Protein AF-A0A3R8AGG9-F1 (afdb_monomer)

Sequence (147 aa):
MILRIAEPSHGWDSLLTQLGHDLRSSITRSHRSLALQRDTRSMDGLLRHVTRALIGIARTAYLAKFYPSLKVHPIVLELRVSILTVWTSLQIWSSAGERLEVLLLRHGLTATAPWRQQAANESEGEVQSWDRLQLVEKGEHVATRPS

pLDDT: mean 73.3, std 19.25, range [30.09, 93.62]

Foldseek 3Di:
DDPPPPPPPVLVLVVLVVQLVVLLVQLVVLLVVCVVPVDPVSVVSNLVSLLSLLLSLVLLCVVCVVVVVSVPNPSNVSSVVSLVVSCVVVVHDPVRSVVSSVVSPVVSCVVCVVVLVVLVPDDPPDDDPVSVSSVVVVVPDPPDDDD

Solvent-accessible surface area (backbone atoms only — not comparable to full-atom values): 8456 Å² total; per-residue (Å²): 135,83,81,80,71,76,77,62,54,72,62,51,53,52,51,49,44,53,51,35,51,55,39,44,53,46,32,55,50,28,49,52,48,23,74,73,67,71,42,70,68,34,47,54,51,26,52,50,38,48,25,53,44,51,48,51,46,53,50,44,58,55,49,22,77,81,41,65,80,49,70,74,43,66,46,55,57,53,45,52,54,54,51,49,52,50,35,57,75,70,68,46,53,68,75,57,41,55,52,47,51,54,50,36,40,52,49,46,55,60,73,42,41,66,61,52,54,50,58,72,68,52,66,91,88,76,61,55,81,75,52,54,61,54,57,59,74,50,62,83,70,77,69,78,78,80,128

Organism: NCBI:txid943122

Structure (mmCIF, N/CA/C/O backbone):
data_AF-A0A3R8AGG9-F1
#
_entry.id   AF-A0A3R8AGG9-F1
#
loop_
_atom_site.group_PDB
_atom_site.id
_atom_site.type_symbol
_atom_site.label_atom_id
_atom_site.label_alt_id
_atom_site.label_comp_id
_atom_site.label_asym_id
_atom_site.label_entity_id
_atom_site.label_seq_id
_atom_site.pdbx_PDB_ins_code
_atom_site.Cartn_x
_atom_site.Cartn_y
_atom_site.Cartn_z
_atom_site.occupancy
_atom_site.B_iso_or_equiv
_atom_site.auth_seq_id
_atom_site.auth_comp_id
_atom_site.auth_asym_id
_atom_site.auth_atom_id
_atom_site.pdbx_PDB_model_num
ATOM 1 N N . MET A 1 1 ? -19.034 1.956 33.075 1.00 30.09 1 MET A N 1
ATOM 2 C CA . MET A 1 1 ? -19.995 1.393 32.104 1.00 30.09 1 MET A CA 1
ATOM 3 C C . MET A 1 1 ? -19.360 1.509 30.726 1.00 30.09 1 MET A C 1
ATOM 5 O O . MET A 1 1 ? -19.244 2.613 30.218 1.00 30.09 1 MET A O 1
ATOM 9 N N . ILE A 1 2 ? -18.813 0.413 30.192 1.00 32.50 2 ILE A N 1
ATOM 10 C CA . ILE A 1 2 ? -18.174 0.405 28.867 1.00 32.50 2 ILE A CA 1
ATOM 11 C C . ILE A 1 2 ? -19.308 0.393 27.841 1.00 32.50 2 ILE A C 1
ATOM 13 O O . ILE A 1 2 ? -20.043 -0.591 27.755 1.00 32.50 2 ILE A O 1
ATOM 17 N N . LEU A 1 3 ? -19.484 1.495 27.111 1.00 31.64 3 LEU A N 1
ATOM 18 C CA . LEU A 1 3 ? -20.350 1.546 25.936 1.00 31.64 3 LEU A CA 1
ATOM 19 C C . LEU A 1 3 ? -19.827 0.511 24.932 1.00 31.64 3 LEU A C 1
ATOM 21 O O . LEU A 1 3 ? -18.806 0.722 24.283 1.00 31.64 3 LEU A O 1
ATOM 25 N N . ARG A 1 4 ? -20.516 -0.631 24.825 1.00 34.75 4 ARG A N 1
ATOM 26 C CA . ARG A 1 4 ? -20.373 -1.544 23.688 1.00 34.75 4 ARG A CA 1
ATOM 27 C C . ARG A 1 4 ? -20.993 -0.846 22.481 1.00 34.75 4 ARG A C 1
ATOM 29 O O . ARG A 1 4 ? -22.170 -1.034 22.193 1.00 34.75 4 ARG A O 1
ATOM 36 N N . ILE A 1 5 ? -20.218 0.021 21.834 1.00 43.69 5 ILE A N 1
ATOM 37 C CA . ILE A 1 5 ? -20.551 0.539 20.508 1.00 43.69 5 ILE A CA 1
ATOM 38 C C . ILE A 1 5 ? -20.646 -0.696 19.607 1.00 43.69 5 ILE A C 1
ATOM 40 O O . ILE A 1 5 ? -19.685 -1.459 19.517 1.00 43.69 5 ILE A O 1
ATOM 44 N N . ALA A 1 6 ? -21.825 -0.946 19.035 1.00 42.47 6 ALA A N 1
ATOM 45 C CA . ALA A 1 6 ? -22.045 -2.059 18.120 1.00 42.47 6 ALA A CA 1
ATOM 46 C C . ALA A 1 6 ? -20.972 -2.029 17.020 1.00 42.47 6 ALA A C 1
ATOM 48 O O . ALA A 1 6 ? -20.723 -0.970 16.440 1.00 42.47 6 ALA A O 1
ATOM 49 N N . GLU A 1 7 ? -20.304 -3.160 16.772 1.00 47.66 7 GLU A N 1
ATOM 50 C CA . GLU A 1 7 ? -19.268 -3.243 15.742 1.00 47.66 7 GLU A CA 1
ATOM 51 C C . GLU A 1 7 ? -19.864 -2.798 14.397 1.00 47.66 7 GLU A C 1
ATOM 53 O O . GLU A 1 7 ? -20.834 -3.407 13.939 1.00 47.66 7 GLU A O 1
ATOM 58 N N . PRO A 1 8 ? -19.290 -1.800 13.701 1.00 52.94 8 PRO A N 1
ATOM 59 C CA . PRO A 1 8 ? -19.668 -1.494 12.326 1.00 52.94 8 PRO A CA 1
ATOM 60 C C . PRO A 1 8 ? -19.087 -2.553 11.367 1.00 52.94 8 PRO A C 1
ATOM 62 O O . PRO A 1 8 ? -18.577 -2.206 10.303 1.00 52.94 8 PRO A O 1
ATOM 65 N N . SER A 1 9 ? -19.083 -3.836 11.753 1.00 54.31 9 SER A N 1
ATOM 66 C CA . SER A 1 9 ? -18.320 -4.909 11.098 1.00 54.31 9 SER A CA 1
ATOM 67 C C . SER A 1 9 ? -18.639 -5.001 9.608 1.00 54.31 9 SER A C 1
ATOM 69 O O . SER A 1 9 ? -17.729 -4.965 8.792 1.00 54.31 9 SER A O 1
ATOM 71 N N . HIS A 1 10 ? -19.918 -4.936 9.223 1.00 56.25 10 HIS A N 1
ATOM 72 C CA . HIS A 1 10 ? -20.323 -4.952 7.811 1.00 56.25 10 HIS A CA 1
ATOM 73 C C . HIS A 1 10 ? -19.839 -3.740 6.994 1.00 56.25 10 HIS A C 1
ATOM 75 O O . HIS A 1 10 ? -19.535 -3.870 5.805 1.00 56.25 10 HIS A O 1
ATOM 81 N N . GLY A 1 11 ? -19.747 -2.558 7.610 1.00 62.97 11 GLY A N 1
ATOM 82 C CA . GLY A 1 11 ? -19.229 -1.359 6.947 1.00 62.97 11 GLY A CA 1
ATOM 83 C C . GLY A 1 11 ? -17.717 -1.438 6.740 1.00 62.97 11 GLY A C 1
ATOM 84 O O . GLY A 1 11 ? -17.219 -1.101 5.671 1.00 62.97 11 GLY A O 1
ATOM 85 N N . TRP A 1 12 ? -16.990 -1.939 7.738 1.00 66.69 12 TRP A N 1
ATOM 86 C CA . TRP A 1 12 ? -15.543 -2.118 7.650 1.00 66.69 12 TRP A CA 1
ATOM 87 C C . TRP A 1 12 ? -15.151 -3.246 6.704 1.00 66.69 12 TRP A C 1
ATOM 89 O O . TRP A 1 12 ? -14.266 -3.043 5.879 1.00 66.69 12 TRP A O 1
ATOM 99 N N . ASP A 1 13 ? -15.834 -4.387 6.759 1.00 67.75 13 ASP A N 1
ATOM 100 C CA . ASP A 1 13 ? -15.551 -5.533 5.894 1.00 67.75 13 ASP A CA 1
ATOM 101 C C . ASP A 1 13 ? -15.748 -5.176 4.418 1.00 67.75 13 ASP A C 1
ATOM 103 O O . ASP A 1 13 ? -14.885 -5.453 3.584 1.00 67.75 13 ASP A O 1
ATOM 107 N N . SER A 1 14 ? -16.847 -4.495 4.076 1.00 69.25 14 SER A N 1
ATOM 108 C CA . SER A 1 14 ? -17.102 -4.055 2.696 1.00 69.25 14 SER A CA 1
ATOM 109 C C . SER A 1 14 ? -16.084 -3.017 2.218 1.00 69.25 14 SER A C 1
ATOM 111 O O . SER A 1 14 ? -15.558 -3.144 1.110 1.00 69.25 14 SER A O 1
ATOM 113 N N . LEU A 1 15 ? -15.737 -2.036 3.060 1.00 73.31 15 LEU A N 1
ATOM 114 C CA . LEU A 1 15 ? -14.719 -1.033 2.741 1.00 73.31 15 LEU A CA 1
ATOM 115 C C . LEU A 1 15 ? -13.330 -1.655 2.560 1.00 73.31 15 LEU A C 1
ATOM 117 O O . LEU A 1 15 ? -12.644 -1.332 1.593 1.00 73.31 15 LEU A O 1
ATOM 121 N N . LEU A 1 16 ? -12.914 -2.556 3.453 1.00 76.12 16 LEU A N 1
ATOM 122 C CA . LEU A 1 16 ? -11.621 -3.240 3.378 1.00 76.12 16 LEU A CA 1
ATOM 123 C C . LEU A 1 16 ? -11.548 -4.183 2.178 1.00 76.12 16 LEU A C 1
ATOM 125 O O . LEU A 1 16 ? -10.517 -4.239 1.505 1.00 76.12 16 LEU A O 1
ATOM 129 N N . THR A 1 17 ? -12.639 -4.890 1.884 1.00 80.19 17 THR A N 1
ATOM 130 C CA . THR A 1 17 ? -12.750 -5.759 0.709 1.00 80.19 17 THR A CA 1
ATOM 131 C C . THR A 1 17 ? -12.619 -4.950 -0.578 1.00 80.19 17 THR A C 1
ATOM 133 O O . THR A 1 17 ? -11.762 -5.262 -1.405 1.00 80.19 17 THR A O 1
ATOM 136 N N . GLN A 1 18 ? -13.390 -3.867 -0.722 1.00 81.81 18 GLN A N 1
ATOM 137 C CA . GLN A 1 18 ? -13.318 -2.984 -1.889 1.00 81.81 18 GLN A CA 1
ATOM 138 C C . GLN A 1 18 ? -11.913 -2.390 -2.047 1.00 81.81 18 GLN A C 1
ATOM 140 O O . GLN A 1 18 ? -11.290 -2.514 -3.102 1.00 81.81 18 GLN A O 1
ATOM 145 N N . LEU A 1 19 ? -11.381 -1.821 -0.962 1.00 80.56 19 LEU A N 1
ATOM 146 C CA . LEU A 1 19 ? -10.038 -1.259 -0.900 1.00 80.56 19 LEU A CA 1
ATOM 147 C C . LEU A 1 19 ? -8.986 -2.254 -1.384 1.00 80.56 19 LEU A C 1
ATOM 149 O O . LEU A 1 19 ? -8.130 -1.931 -2.209 1.00 80.56 19 LEU A O 1
ATOM 153 N N . GLY A 1 20 ? -9.005 -3.460 -0.828 1.00 85.38 20 GLY A N 1
ATOM 154 C CA . GLY A 1 20 ? -7.978 -4.428 -1.140 1.00 85.38 20 GLY A CA 1
ATOM 155 C C . GLY A 1 20 ? -8.137 -5.030 -2.533 1.00 85.38 20 GLY A C 1
ATOM 156 O O . GLY A 1 20 ? -7.118 -5.292 -3.168 1.00 85.38 20 GLY A O 1
ATOM 157 N N . HIS A 1 21 ? -9.353 -5.146 -3.076 1.00 88.94 21 HIS A N 1
ATOM 158 C CA . HIS A 1 21 ? -9.545 -5.494 -4.487 1.00 88.94 21 HIS A CA 1
ATOM 159 C C . HIS A 1 21 ? -8.985 -4.422 -5.427 1.00 88.94 21 HIS A C 1
ATOM 161 O O . HIS A 1 21 ? -8.288 -4.760 -6.392 1.00 88.94 21 HIS A O 1
ATOM 167 N N . ASP A 1 22 ? -9.205 -3.142 -5.125 1.00 87.88 22 ASP A N 1
ATOM 168 C CA . ASP A 1 22 ? -8.676 -2.027 -5.916 1.00 87.88 22 ASP A CA 1
ATOM 169 C C . ASP A 1 22 ? -7.144 -1.978 -5.876 1.00 87.8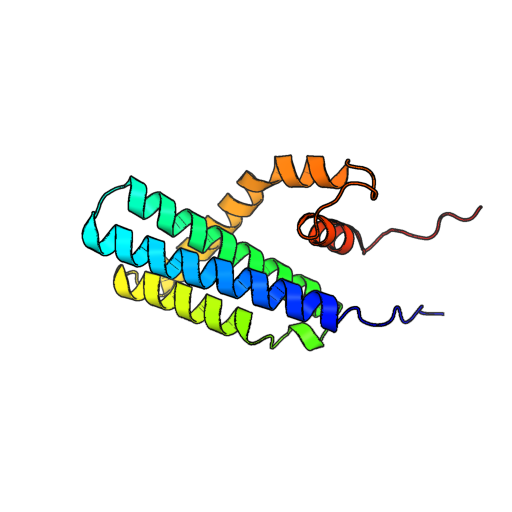8 22 ASP A C 1
ATOM 171 O O . ASP A 1 22 ? -6.479 -1.807 -6.908 1.00 87.88 22 ASP A O 1
ATOM 175 N N . LEU A 1 23 ? -6.560 -2.181 -4.692 1.00 88.88 23 LEU A N 1
ATOM 176 C CA . LEU A 1 23 ? -5.112 -2.209 -4.498 1.00 88.88 23 LEU A CA 1
ATOM 177 C C . LEU A 1 23 ? -4.473 -3.429 -5.161 1.00 88.88 23 LEU A C 1
ATOM 179 O O . LEU A 1 23 ? -3.486 -3.271 -5.880 1.00 88.88 23 LEU A O 1
ATOM 183 N N . ARG A 1 24 ? -5.058 -4.621 -5.001 1.00 92.06 24 ARG A N 1
ATOM 184 C CA . ARG A 1 24 ? -4.612 -5.847 -5.676 1.00 92.06 24 ARG A CA 1
ATOM 185 C C . ARG A 1 24 ? -4.630 -5.668 -7.191 1.00 92.06 24 ARG A C 1
ATOM 187 O O . ARG A 1 24 ? -3.611 -5.885 -7.842 1.00 92.06 24 ARG A O 1
ATOM 194 N N 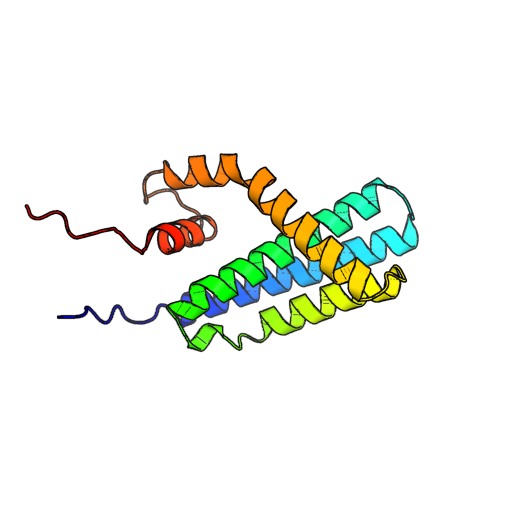. SER A 1 25 ? -5.745 -5.191 -7.743 1.00 91.44 25 SER A N 1
ATOM 195 C CA . SER A 1 25 ? -5.887 -4.933 -9.181 1.00 91.44 25 SER A CA 1
ATOM 196 C C . SER A 1 25 ? -4.853 -3.927 -9.685 1.00 91.44 25 SER A C 1
ATOM 198 O O . SER A 1 25 ? -4.271 -4.100 -10.757 1.00 91.44 25 SER A O 1
ATOM 200 N N . SER A 1 26 ? -4.583 -2.879 -8.906 1.00 92.38 26 SER A N 1
ATOM 201 C CA . SER A 1 26 ? -3.593 -1.862 -9.263 1.00 92.38 26 SER A CA 1
ATOM 202 C C . SER A 1 26 ? -2.161 -2.397 -9.211 1.00 92.38 26 SER A C 1
ATOM 204 O O . SER A 1 26 ? -1.407 -2.158 -10.152 1.00 92.38 26 SER A O 1
ATOM 206 N N . ILE A 1 27 ? -1.810 -3.202 -8.199 1.00 93.12 27 ILE A N 1
ATOM 207 C CA . ILE A 1 27 ? -0.520 -3.909 -8.132 1.00 93.12 27 ILE A CA 1
ATOM 208 C C . ILE A 1 27 ? -0.356 -4.825 -9.346 1.00 93.12 27 ILE A C 1
ATOM 210 O O . ILE A 1 27 ? 0.654 -4.734 -10.039 1.00 93.12 27 ILE A O 1
ATOM 214 N N . THR A 1 28 ? -1.353 -5.660 -9.659 1.00 93.00 28 THR A N 1
ATOM 215 C CA . THR A 1 28 ? -1.296 -6.574 -10.809 1.00 93.00 28 THR A CA 1
ATOM 216 C C . THR A 1 28 ? -1.098 -5.819 -12.126 1.00 93.00 28 THR A C 1
ATOM 218 O O . THR A 1 28 ? -0.247 -6.202 -12.931 1.00 93.00 28 THR A O 1
ATOM 221 N N . ARG A 1 29 ? -1.836 -4.722 -12.347 1.00 92.94 29 ARG A N 1
ATOM 222 C CA . ARG A 1 29 ? -1.692 -3.891 -13.554 1.00 92.94 29 ARG A CA 1
ATOM 223 C C . ARG A 1 29 ? -0.321 -3.224 -13.641 1.00 92.94 29 ARG A C 1
ATOM 225 O O . ARG A 1 29 ? 0.317 -3.315 -14.687 1.00 92.94 29 ARG A O 1
ATOM 232 N N . SER A 1 30 ? 0.154 -2.591 -12.567 1.00 91.50 30 SER A N 1
ATOM 233 C CA . SER A 1 30 ? 1.472 -1.942 -12.557 1.00 91.50 30 SER A CA 1
ATOM 234 C C . SER A 1 30 ? 2.610 -2.944 -12.709 1.00 91.50 30 SER A C 1
ATOM 236 O O . SER A 1 30 ? 3.568 -2.663 -13.420 1.00 91.50 30 SER A O 1
ATOM 238 N N . HIS A 1 31 ? 2.483 -4.132 -12.119 1.00 92.62 31 HIS A N 1
ATOM 239 C CA . HIS A 1 31 ? 3.465 -5.198 -12.271 1.00 92.62 31 HIS A CA 1
ATOM 240 C C . HIS A 1 31 ? 3.550 -5.670 -13.728 1.00 92.62 31 HIS A C 1
ATOM 242 O O . HIS A 1 31 ? 4.639 -5.776 -14.290 1.00 92.62 31 HIS A O 1
ATOM 248 N N . ARG A 1 32 ? 2.397 -5.854 -14.386 1.00 91.44 32 ARG A N 1
ATOM 249 C CA . ARG A 1 32 ? 2.341 -6.175 -15.818 1.00 91.44 32 ARG A CA 1
ATOM 250 C C . ARG A 1 32 ? 2.942 -5.064 -16.682 1.00 91.44 32 ARG A C 1
ATOM 252 O O . ARG A 1 32 ? 3.686 -5.364 -17.608 1.00 91.44 32 ARG A O 1
ATOM 259 N N . SER A 1 33 ? 2.643 -3.801 -16.375 1.00 90.19 33 SER A N 1
ATOM 260 C CA .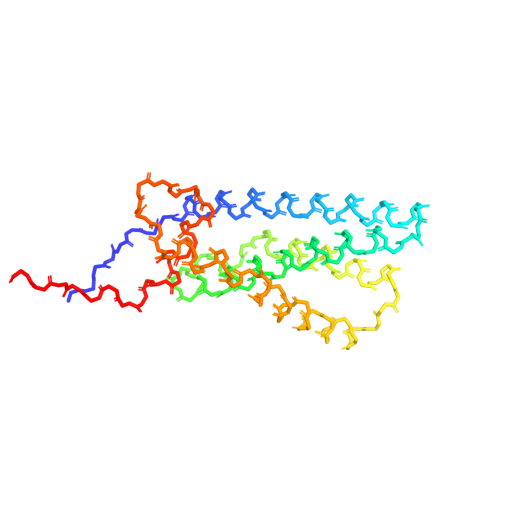 SER A 1 33 ? 3.218 -2.646 -17.079 1.00 90.19 33 SER A CA 1
ATOM 261 C C . SER A 1 33 ? 4.740 -2.627 -16.968 1.00 90.19 33 SER A C 1
ATOM 263 O O . SER A 1 33 ? 5.424 -2.488 -17.978 1.00 90.19 33 SER A O 1
ATOM 265 N N . LEU A 1 34 ? 5.276 -2.846 -15.763 1.00 91.88 34 LEU A N 1
ATOM 266 C CA . LEU A 1 34 ? 6.715 -2.902 -15.530 1.00 91.88 34 LEU A CA 1
ATOM 267 C C . LEU A 1 34 ? 7.379 -4.044 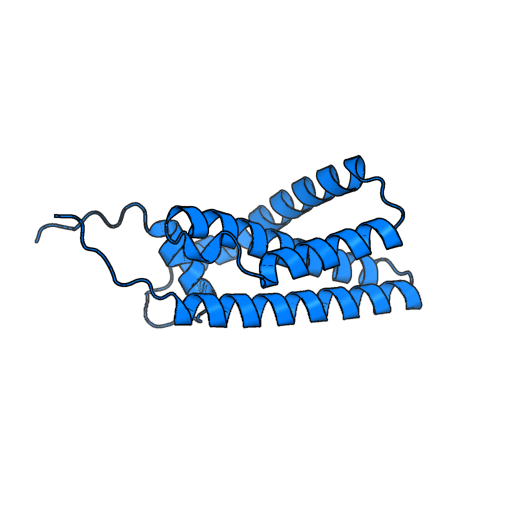-16.306 1.00 91.88 34 LEU A C 1
ATOM 269 O O . LEU A 1 34 ? 8.434 -3.837 -16.898 1.00 91.88 34 LEU A O 1
ATOM 273 N N . ALA A 1 35 ? 6.753 -5.221 -16.360 1.00 89.38 35 ALA A N 1
ATOM 274 C CA . ALA A 1 35 ? 7.272 -6.346 -17.135 1.00 89.38 35 ALA A CA 1
ATOM 275 C C . ALA A 1 35 ? 7.385 -6.031 -18.642 1.00 89.38 35 ALA A C 1
ATOM 277 O O . ALA A 1 35 ? 8.306 -6.521 -19.300 1.00 89.38 35 ALA A O 1
ATOM 278 N N . LEU A 1 36 ? 6.472 -5.205 -19.169 1.00 89.81 36 LEU A N 1
ATOM 279 C CA . LEU A 1 36 ? 6.428 -4.796 -20.576 1.00 89.81 36 LEU A CA 1
ATOM 280 C C . LEU A 1 36 ? 7.384 -3.638 -20.895 1.00 89.81 36 LEU A C 1
ATOM 282 O O . LEU A 1 36 ? 8.089 -3.697 -21.897 1.00 89.81 36 LEU A O 1
ATOM 286 N N . GLN A 1 37 ? 7.394 -2.587 -20.073 1.00 89.50 37 GLN A N 1
ATOM 287 C CA . GLN A 1 37 ? 8.099 -1.331 -20.368 1.00 89.50 37 GLN A CA 1
ATOM 288 C C . GLN A 1 37 ? 9.505 -1.273 -19.763 1.00 89.50 37 GLN A C 1
ATOM 290 O O . GLN A 1 37 ? 10.392 -0.656 -20.344 1.00 89.50 37 GLN A O 1
ATOM 295 N N . ARG A 1 38 ? 9.720 -1.933 -18.616 1.00 86.19 38 ARG A N 1
ATOM 296 C CA . ARG A 1 38 ? 10.998 -1.985 -17.879 1.00 86.19 38 ARG A CA 1
ATOM 297 C C . ARG A 1 38 ? 11.616 -0.614 -17.577 1.00 86.19 38 ARG A C 1
ATOM 299 O O . ARG A 1 38 ? 12.831 -0.504 -17.439 1.00 86.19 38 ARG A O 1
ATOM 306 N N . ASP A 1 39 ? 10.788 0.420 -17.458 1.00 90.25 39 ASP A N 1
ATOM 307 C CA . ASP A 1 39 ? 11.230 1.785 -17.191 1.00 90.25 39 ASP A CA 1
ATOM 308 C C . ASP A 1 39 ? 11.058 2.191 -15.717 1.00 90.25 39 ASP A C 1
ATOM 310 O O . ASP A 1 39 ? 10.327 1.576 -14.931 1.00 90.25 39 ASP A O 1
ATOM 314 N N . THR A 1 40 ? 11.756 3.263 -15.335 1.00 88.44 40 THR A N 1
ATOM 315 C CA . THR A 1 40 ? 11.719 3.823 -13.976 1.00 88.44 40 THR A CA 1
ATOM 316 C C . THR A 1 40 ? 10.313 4.268 -13.589 1.00 88.44 40 THR A C 1
ATOM 318 O O . THR A 1 40 ? 9.879 4.038 -12.466 1.00 88.44 40 THR A O 1
ATOM 321 N N . ARG A 1 41 ? 9.551 4.834 -14.531 1.00 89.81 41 ARG A N 1
ATOM 322 C CA . ARG A 1 41 ? 8.190 5.318 -14.276 1.00 89.81 41 ARG A CA 1
ATOM 323 C C . ARG A 1 41 ? 7.240 4.182 -13.888 1.00 89.81 41 ARG A C 1
ATOM 325 O O . ARG A 1 41 ? 6.420 4.347 -12.983 1.00 89.81 41 ARG A O 1
ATOM 332 N N . SER A 1 42 ? 7.345 3.034 -14.551 1.00 88.56 42 SER A N 1
ATOM 333 C CA . SER A 1 42 ? 6.574 1.834 -14.225 1.00 88.56 42 SER A CA 1
ATOM 334 C C . SER A 1 42 ? 6.981 1.257 -12.877 1.00 88.56 42 SER A C 1
ATOM 336 O O . SER A 1 42 ? 6.112 0.818 -12.122 1.00 88.56 42 SER A O 1
ATOM 338 N N . MET A 1 43 ? 8.278 1.298 -12.549 1.00 91.44 43 MET A N 1
ATOM 339 C CA . MET A 1 43 ? 8.779 0.879 -11.239 1.00 91.44 43 MET A CA 1
ATOM 340 C C . MET A 1 43 ? 8.218 1.778 -10.133 1.00 91.44 43 MET A C 1
ATOM 342 O O . MET A 1 43 ? 7.647 1.275 -9.168 1.00 91.44 43 MET A O 1
ATOM 346 N N . ASP A 1 44 ? 8.269 3.098 -10.307 1.00 88.94 44 ASP A N 1
ATOM 347 C CA . ASP A 1 44 ? 7.707 4.068 -9.362 1.00 88.94 44 ASP A CA 1
ATOM 348 C C . ASP A 1 44 ? 6.198 3.875 -9.181 1.00 88.94 44 ASP A C 1
ATOM 350 O O . ASP A 1 44 ? 5.671 3.930 -8.065 1.00 88.94 44 ASP A O 1
ATOM 354 N N . GLY A 1 45 ? 5.484 3.614 -10.280 1.00 89.94 45 GLY A N 1
ATOM 355 C CA . GLY A 1 45 ? 4.065 3.278 -10.257 1.00 89.94 45 GLY A CA 1
ATOM 356 C C . GLY A 1 45 ? 3.787 2.017 -9.439 1.00 89.94 45 GLY A C 1
ATOM 357 O O . GLY A 1 45 ? 2.897 2.019 -8.588 1.00 89.94 45 GLY A O 1
ATOM 358 N N . LEU A 1 46 ? 4.559 0.950 -9.650 1.00 93.62 46 LEU A N 1
ATOM 359 C CA . LEU A 1 46 ? 4.433 -0.297 -8.897 1.00 93.62 46 LEU A CA 1
ATOM 360 C C . LEU A 1 46 ? 4.726 -0.095 -7.404 1.00 93.62 46 LEU A C 1
ATOM 362 O O . LEU A 1 46 ? 3.893 -0.451 -6.568 1.00 93.62 46 LEU A O 1
ATOM 366 N N . LEU A 1 47 ? 5.856 0.531 -7.067 1.00 91.56 47 LEU A N 1
ATOM 367 C CA . LEU A 1 47 ? 6.267 0.797 -5.686 1.00 91.56 47 LEU A CA 1
ATOM 368 C C . LEU A 1 47 ? 5.250 1.669 -4.942 1.00 91.56 47 LEU A C 1
ATOM 370 O O . LEU A 1 47 ? 4.975 1.431 -3.764 1.00 91.56 47 LEU A O 1
ATOM 374 N N . ARG A 1 48 ? 4.617 2.630 -5.625 1.00 90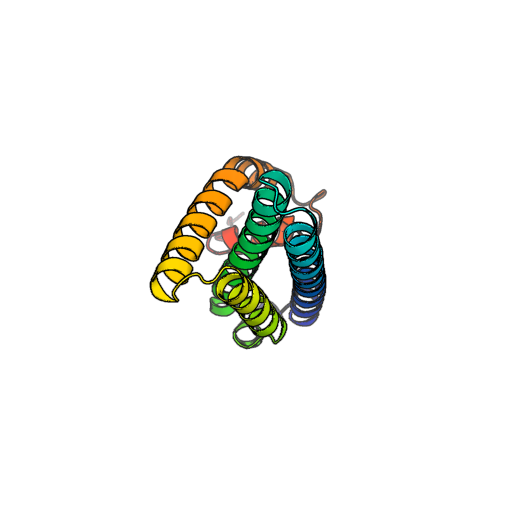.25 48 ARG A N 1
ATOM 375 C CA . ARG A 1 48 ? 3.531 3.441 -5.056 1.00 90.25 48 ARG A CA 1
ATOM 376 C C . ARG A 1 48 ? 2.311 2.595 -4.690 1.00 90.25 48 ARG A C 1
ATOM 378 O O . ARG A 1 48 ? 1.763 2.769 -3.602 1.00 90.25 48 ARG A O 1
ATOM 385 N N . HIS A 1 49 ? 1.875 1.682 -5.560 1.00 92.06 49 HIS A N 1
ATOM 386 C CA . HIS A 1 49 ? 0.736 0.805 -5.263 1.00 92.06 49 HIS A CA 1
ATOM 387 C C . HIS A 1 49 ? 1.054 -0.200 -4.152 1.00 92.06 49 HIS A C 1
ATOM 389 O O . HIS A 1 49 ? 0.227 -0.390 -3.259 1.00 92.06 49 HIS A O 1
ATOM 395 N N . VAL A 1 50 ? 2.266 -0.764 -4.145 1.00 92.94 50 VAL A N 1
ATOM 396 C CA . VAL A 1 50 ? 2.745 -1.621 -3.051 1.00 92.94 50 VAL A CA 1
ATOM 397 C C . VAL A 1 50 ? 2.773 -0.850 -1.727 1.00 92.94 50 VAL A C 1
ATOM 399 O O . VAL A 1 50 ? 2.243 -1.331 -0.731 1.00 92.94 50 VAL A O 1
ATOM 402 N N . THR A 1 51 ? 3.275 0.387 -1.720 1.00 90.06 51 THR A N 1
ATOM 403 C CA . THR A 1 51 ? 3.271 1.256 -0.529 1.00 90.06 51 THR A CA 1
ATOM 404 C C . THR A 1 51 ? 1.856 1.490 0.005 1.00 90.06 51 THR A C 1
ATOM 406 O O . THR A 1 51 ? 1.619 1.371 1.206 1.00 90.06 51 THR A O 1
ATOM 409 N N . ARG A 1 52 ? 0.884 1.779 -0.872 1.00 87.31 52 ARG A N 1
ATOM 410 C CA . ARG A 1 52 ? -0.524 1.964 -0.474 1.00 87.31 52 ARG A CA 1
ATOM 411 C C . ARG A 1 52 ? -1.125 0.688 0.123 1.00 87.31 52 ARG A C 1
ATOM 413 O O . ARG A 1 52 ? -1.847 0.779 1.113 1.00 87.31 52 ARG A O 1
ATOM 420 N N . ALA A 1 53 ? -0.804 -0.480 -0.433 1.00 89.56 53 ALA A N 1
ATOM 421 C CA . ALA A 1 53 ? -1.215 -1.769 0.122 1.00 89.56 53 ALA A CA 1
ATOM 422 C C . ALA A 1 53 ? -0.603 -2.042 1.497 1.00 89.56 53 ALA A C 1
ATOM 424 O O . ALA A 1 53 ? -1.330 -2.419 2.413 1.00 89.56 53 ALA A O 1
ATOM 425 N N . LEU A 1 54 ? 0.690 -1.767 1.678 1.00 89.19 54 LEU A N 1
ATOM 426 C CA . LEU A 1 54 ? 1.354 -1.888 2.976 1.00 89.19 54 LEU A CA 1
ATOM 427 C C . LEU A 1 54 ? 0.711 -0.974 4.033 1.00 89.19 54 LEU A C 1
ATOM 429 O O . LEU A 1 54 ? 0.441 -1.429 5.144 1.00 89.19 54 LEU A O 1
ATOM 433 N N . ILE A 1 55 ? 0.388 0.279 3.686 1.00 84.94 55 ILE A N 1
ATOM 434 C CA . ILE A 1 55 ? -0.357 1.188 4.576 1.00 84.94 55 ILE A CA 1
ATOM 435 C C . ILE A 1 55 ? -1.733 0.604 4.924 1.00 84.94 55 ILE A C 1
ATOM 437 O O . ILE A 1 55 ? -2.119 0.612 6.090 1.00 84.94 55 ILE A O 1
ATOM 441 N N . GLY A 1 56 ? -2.469 0.075 3.940 1.00 82.81 56 GLY A N 1
ATOM 442 C CA . GLY A 1 56 ? -3.770 -0.563 4.167 1.00 82.81 56 GLY A CA 1
ATOM 443 C C . GLY A 1 56 ? -3.689 -1.754 5.130 1.00 82.81 56 GLY A C 1
ATOM 444 O O . GLY A 1 56 ? -4.488 -1.850 6.063 1.00 82.81 56 GLY A O 1
ATOM 445 N N . ILE A 1 57 ? -2.680 -2.616 4.966 1.00 86.50 57 ILE A N 1
ATOM 446 C CA . ILE A 1 57 ? -2.407 -3.743 5.871 1.00 86.50 57 ILE A CA 1
ATOM 447 C C . ILE A 1 57 ? -2.090 -3.237 7.284 1.00 86.50 57 ILE A C 1
ATOM 449 O O . ILE A 1 57 ? -2.663 -3.736 8.251 1.00 86.50 57 ILE A O 1
ATOM 453 N N . ALA A 1 58 ? -1.211 -2.238 7.416 1.00 83.88 58 ALA A N 1
ATOM 454 C CA . ALA A 1 58 ? -0.828 -1.678 8.712 1.00 83.88 58 ALA A CA 1
ATOM 455 C C . ALA A 1 58 ? -2.027 -1.059 9.451 1.00 83.88 58 ALA A C 1
ATOM 457 O O . ALA A 1 58 ? -2.209 -1.300 10.645 1.00 83.88 58 ALA A O 1
ATOM 458 N N . ARG A 1 59 ? -2.885 -0.328 8.731 1.00 76.94 59 ARG A N 1
ATOM 459 C CA . ARG A 1 59 ? -4.126 0.244 9.274 1.00 76.94 59 ARG A CA 1
ATOM 460 C C . ARG A 1 59 ? -5.105 -0.833 9.716 1.00 76.94 59 ARG A C 1
ATOM 462 O O . ARG A 1 59 ? -5.621 -0.765 10.826 1.00 76.94 59 ARG A O 1
ATOM 469 N N . THR A 1 60 ? -5.308 -1.861 8.896 1.00 80.12 60 THR A N 1
ATOM 470 C CA . THR A 1 60 ? -6.185 -2.987 9.254 1.00 80.12 60 THR A CA 1
ATOM 471 C C . THR A 1 60 ? -5.675 -3.699 10.508 1.00 80.12 60 THR A C 1
ATOM 473 O O . THR A 1 60 ? -6.450 -3.982 11.416 1.00 80.12 60 THR A O 1
ATOM 476 N N . ALA A 1 61 ? -4.360 -3.915 10.614 1.00 83.00 61 ALA A N 1
ATOM 477 C CA . ALA A 1 61 ? -3.740 -4.508 11.797 1.00 83.00 61 ALA A CA 1
ATOM 478 C C . ALA A 1 61 ? -3.893 -3.636 13.058 1.00 83.00 61 ALA A C 1
ATOM 480 O O . ALA A 1 61 ? -4.052 -4.171 14.155 1.00 83.00 61 ALA A O 1
ATOM 481 N N . TYR A 1 62 ? -3.867 -2.307 12.917 1.00 78.44 62 TYR A N 1
ATOM 482 C CA . TYR A 1 62 ? -4.156 -1.388 14.018 1.00 78.44 62 TYR A CA 1
ATOM 483 C C . TYR A 1 62 ? -5.624 -1.478 14.456 1.00 78.44 62 TYR A C 1
ATOM 485 O O . TYR A 1 62 ? -5.890 -1.696 15.637 1.00 78.44 62 TYR A O 1
ATOM 493 N N . LEU A 1 63 ? -6.567 -1.410 13.510 1.00 72.69 63 LEU A N 1
ATOM 494 C CA . LEU A 1 63 ? -8.005 -1.542 13.780 1.00 72.69 63 LEU A CA 1
ATOM 495 C C . LEU A 1 63 ? -8.357 -2.884 14.432 1.00 72.69 63 LEU A C 1
ATOM 497 O O . LEU A 1 63 ? -9.218 -2.944 15.306 1.00 72.69 63 LEU A O 1
ATOM 501 N N . ALA A 1 64 ? -7.638 -3.948 14.077 1.00 78.94 64 ALA A N 1
ATOM 502 C CA . ALA A 1 64 ? -7.816 -5.282 14.639 1.00 78.94 64 ALA A CA 1
ATOM 503 C C . ALA A 1 64 ? -7.515 -5.388 16.152 1.00 78.94 64 ALA A C 1
ATOM 505 O O . ALA A 1 64 ? -7.837 -6.407 16.773 1.00 78.94 64 ALA A O 1
ATOM 506 N N . LYS A 1 65 ? -6.908 -4.356 16.763 1.00 77.62 65 LYS A N 1
ATOM 507 C CA . LYS A 1 65 ? -6.783 -4.228 18.227 1.00 77.62 65 LYS A CA 1
ATOM 508 C C . LYS A 1 65 ? -8.127 -3.934 18.897 1.00 77.62 65 LYS A C 1
ATOM 510 O O . LYS A 1 65 ? -8.353 -4.401 20.008 1.00 77.62 65 LYS A O 1
ATOM 515 N N . PHE A 1 66 ? -8.996 -3.195 18.210 1.00 74.94 66 PHE A N 1
ATOM 516 C CA . PHE A 1 66 ? -10.312 -2.774 18.695 1.00 74.94 66 PHE A CA 1
ATOM 517 C C . PHE A 1 66 ? -11.437 -3.669 18.166 1.00 74.94 66 PHE A C 1
ATOM 519 O O . PHE A 1 66 ? -12.408 -3.909 18.875 1.00 74.94 66 PHE A O 1
ATOM 526 N N . TYR A 1 67 ? -11.271 -4.201 16.951 1.00 75.88 67 TYR A N 1
ATOM 527 C CA . TYR A 1 67 ? -12.242 -5.049 16.256 1.00 75.88 67 TYR A CA 1
ATOM 528 C C . TYR A 1 67 ? -11.602 -6.398 15.889 1.00 75.88 67 TYR A C 1
ATOM 530 O O . TYR A 1 67 ? -11.004 -6.533 14.816 1.00 75.88 67 TYR A O 1
ATOM 538 N N . PRO A 1 68 ? -11.668 -7.418 16.767 1.00 78.19 68 PRO A N 1
ATOM 539 C CA . PRO A 1 68 ? -10.969 -8.689 16.566 1.00 78.19 68 PRO A CA 1
ATOM 540 C C . PRO A 1 68 ? -11.349 -9.439 15.282 1.00 78.19 68 PRO A C 1
ATOM 542 O O . PRO A 1 68 ? -10.519 -10.188 14.764 1.00 78.19 68 PRO A O 1
ATOM 545 N N . SER A 1 69 ? -12.557 -9.216 14.753 1.00 75.38 69 SER A N 1
ATOM 546 C CA . SER A 1 69 ? -13.038 -9.750 13.468 1.00 75.38 69 SER A CA 1
ATOM 547 C C . SER A 1 69 ? -12.116 -9.402 12.290 1.00 75.38 69 SER A C 1
ATOM 549 O O . SER A 1 69 ? -11.962 -10.202 11.369 1.00 75.38 69 SER A O 1
ATOM 551 N N . LEU A 1 70 ? -11.396 -8.278 12.364 1.00 74.25 70 LEU A N 1
ATOM 552 C CA . LEU A 1 70 ? -10.481 -7.823 11.314 1.00 74.25 70 LEU A CA 1
ATOM 553 C C . LEU A 1 70 ? -9.116 -8.532 11.310 1.00 74.25 70 LEU A C 1
ATOM 555 O O . LEU A 1 70 ? -8.368 -8.406 10.338 1.00 74.25 70 LEU A O 1
ATOM 559 N N . LYS A 1 71 ? -8.761 -9.295 12.358 1.00 76.19 71 LYS A N 1
ATOM 560 C CA . LYS A 1 71 ? -7.439 -9.952 12.474 1.00 76.19 71 LYS A CA 1
ATOM 561 C C . LYS A 1 71 ? -7.132 -10.915 11.330 1.00 76.19 71 LYS A C 1
ATOM 563 O O . LYS A 1 71 ? -5.965 -11.119 11.007 1.00 76.19 71 LYS A O 1
ATOM 568 N N . VAL A 1 72 ? -8.166 -11.521 10.752 1.00 75.25 72 VAL A N 1
ATOM 569 C CA . VAL A 1 72 ? -8.039 -12.596 9.758 1.00 75.25 72 VAL A CA 1
ATOM 570 C C . VAL A 1 72 ? -8.715 -12.233 8.437 1.00 75.25 72 VAL A C 1
ATOM 572 O O . VAL A 1 72 ? -9.058 -13.116 7.656 1.00 75.25 72 VAL A O 1
ATOM 575 N N . HIS A 1 73 ? -8.919 -10.936 8.177 1.00 81.19 73 HIS A N 1
ATOM 576 C CA . HIS A 1 73 ? -9.666 -10.495 7.005 1.00 81.19 73 HIS A CA 1
ATOM 577 C C . HIS A 1 73 ? -8.987 -10.999 5.706 1.00 81.19 73 HIS A C 1
ATOM 579 O O . HIS A 1 73 ? -7.830 -10.636 5.456 1.00 81.19 73 HIS A O 1
ATOM 585 N N . PRO A 1 74 ? -9.673 -11.790 4.851 1.00 84.50 74 PRO A N 1
ATOM 586 C CA . PRO A 1 74 ? -9.065 -12.470 3.697 1.00 84.50 74 PRO A CA 1
ATOM 587 C C . PRO A 1 74 ? -8.279 -11.539 2.772 1.00 84.50 74 PRO A C 1
ATOM 589 O O . PRO A 1 74 ? -7.183 -11.867 2.320 1.00 84.50 74 PRO A O 1
ATOM 592 N N . ILE A 1 75 ? -8.787 -10.321 2.573 1.00 84.75 75 ILE A N 1
ATOM 593 C CA . ILE A 1 75 ? -8.148 -9.330 1.708 1.00 84.75 75 ILE A CA 1
ATOM 594 C C . ILE A 1 75 ? -6.728 -8.932 2.148 1.00 84.75 75 ILE A C 1
ATOM 596 O O . ILE A 1 75 ? -5.879 -8.633 1.310 1.00 84.75 75 ILE A O 1
ATOM 600 N N . VAL A 1 76 ? -6.427 -8.971 3.453 1.00 84.62 76 VAL A N 1
ATOM 601 C CA . VAL A 1 76 ? -5.083 -8.680 3.977 1.00 84.62 76 VAL A CA 1
ATOM 602 C C . VAL A 1 76 ? -4.102 -9.761 3.532 1.00 84.62 76 VAL A C 1
ATOM 604 O O . VAL A 1 76 ? -2.973 -9.451 3.146 1.00 84.62 76 VAL A O 1
ATOM 607 N N . LEU A 1 77 ? -4.535 -11.024 3.552 1.00 85.88 77 LEU A N 1
ATOM 608 C CA . LEU A 1 77 ? -3.738 -12.151 3.074 1.00 85.88 77 LEU A CA 1
ATOM 609 C C . LEU A 1 77 ? -3.523 -12.056 1.560 1.00 85.88 77 LEU A C 1
ATOM 611 O O . LEU A 1 77 ? -2.393 -12.200 1.097 1.00 85.88 77 LEU A O 1
ATOM 615 N N . GLU A 1 78 ? -4.564 -11.724 0.793 1.00 89.62 78 GLU A N 1
ATOM 616 C CA . GLU A 1 78 ? -4.453 -11.542 -0.661 1.00 89.62 78 GLU A CA 1
ATOM 617 C C . GLU A 1 78 ? -3.477 -10.425 -1.054 1.00 89.62 78 GLU A C 1
ATOM 619 O O . GLU A 1 78 ? -2.685 -10.582 -1.991 1.00 89.62 78 GLU A O 1
ATOM 624 N N . LEU A 1 79 ? -3.498 -9.299 -0.334 1.00 90.12 79 LEU A N 1
ATOM 625 C CA . LEU A 1 79 ? -2.553 -8.206 -0.557 1.00 90.12 79 LEU A CA 1
ATOM 626 C C . LEU A 1 79 ? -1.119 -8.630 -0.231 1.00 90.12 79 LEU A C 1
ATOM 628 O O . LEU A 1 79 ? -0.221 -8.353 -1.024 1.00 90.12 79 LEU A O 1
ATOM 632 N N . ARG A 1 80 ? -0.899 -9.356 0.875 1.00 90.81 80 ARG A N 1
ATOM 633 C CA . ARG A 1 80 ? 0.427 -9.905 1.218 1.00 90.81 80 ARG A CA 1
ATOM 634 C C . ARG A 1 80 ? 0.954 -10.842 0.132 1.00 90.81 80 ARG A C 1
ATOM 636 O O . ARG A 1 80 ? 2.103 -10.703 -0.275 1.00 90.81 80 ARG A O 1
ATOM 643 N N . VAL A 1 81 ? 0.116 -11.743 -0.384 1.00 91.31 81 VAL A N 1
ATOM 644 C CA . VAL A 1 81 ? 0.484 -12.641 -1.495 1.00 91.31 81 VAL A CA 1
ATOM 645 C C . VAL A 1 81 ? 0.834 -11.846 -2.755 1.00 91.31 81 VAL A C 1
ATOM 647 O O . VAL A 1 81 ? 1.818 -12.150 -3.432 1.00 91.31 81 VAL A O 1
ATOM 650 N N . SER A 1 82 ? 0.066 -10.798 -3.060 1.00 92.38 82 SER A N 1
ATOM 651 C CA . SER A 1 82 ? 0.313 -9.940 -4.225 1.00 92.38 82 SER A CA 1
ATOM 652 C C . SER A 1 82 ? 1.650 -9.199 -4.117 1.00 92.38 82 SER A C 1
ATOM 654 O O . SER A 1 82 ? 2.396 -9.137 -5.090 1.00 92.38 82 SER A O 1
ATOM 656 N N . ILE A 1 83 ? 1.978 -8.682 -2.931 1.00 93.00 83 ILE A N 1
ATOM 657 C CA . ILE A 1 83 ? 3.253 -8.010 -2.644 1.00 93.00 83 ILE A CA 1
ATOM 658 C C . ILE A 1 83 ? 4.422 -8.999 -2.743 1.00 93.00 83 ILE A C 1
ATOM 660 O O . ILE A 1 83 ? 5.398 -8.726 -3.438 1.00 93.00 83 ILE A O 1
ATOM 664 N N . LEU A 1 84 ? 4.295 -10.184 -2.139 1.00 91.88 84 LEU A N 1
ATOM 665 C CA . LEU A 1 84 ? 5.316 -11.229 -2.227 1.00 91.88 84 LEU A CA 1
ATOM 666 C C . LEU A 1 84 ? 5.589 -11.633 -3.683 1.00 91.88 84 LEU A C 1
ATOM 668 O O . LEU A 1 84 ? 6.743 -11.755 -4.084 1.00 91.88 84 LEU A O 1
ATOM 672 N N . THR A 1 85 ? 4.535 -11.766 -4.493 1.00 92.25 85 THR A N 1
ATOM 673 C CA . THR A 1 85 ? 4.650 -12.076 -5.928 1.00 92.25 85 THR A CA 1
ATOM 674 C C . THR A 1 85 ? 5.479 -11.025 -6.670 1.00 92.25 85 THR A C 1
ATOM 676 O O . THR A 1 85 ? 6.284 -11.376 -7.537 1.00 92.25 85 THR A O 1
ATOM 679 N N . VAL A 1 86 ? 5.322 -9.743 -6.322 1.00 93.00 86 VAL A N 1
ATOM 680 C CA . VAL A 1 86 ? 6.140 -8.656 -6.877 1.00 93.00 86 VAL A CA 1
ATOM 681 C C . VAL A 1 86 ? 7.607 -8.835 -6.491 1.00 93.00 86 VAL A C 1
ATOM 683 O O . VAL A 1 86 ? 8.465 -8.814 -7.370 1.00 93.00 86 VAL A O 1
ATOM 686 N N . TRP A 1 87 ? 7.913 -9.070 -5.213 1.00 93.56 87 TRP A N 1
ATOM 687 C CA . TRP A 1 87 ? 9.296 -9.261 -4.754 1.00 93.56 87 TRP A CA 1
ATOM 688 C C . TRP A 1 87 ? 9.982 -10.451 -5.412 1.00 93.56 87 TRP A C 1
ATOM 690 O O . TRP A 1 87 ? 11.111 -10.318 -5.883 1.00 93.56 87 TRP A O 1
ATOM 700 N N . THR A 1 88 ? 9.282 -11.581 -5.523 1.00 90.81 88 THR A N 1
ATOM 701 C CA . THR A 1 88 ? 9.788 -12.764 -6.225 1.00 90.81 88 THR A CA 1
ATOM 702 C C . THR A 1 88 ? 10.055 -12.468 -7.699 1.00 90.81 88 THR A C 1
ATOM 704 O O . THR A 1 88 ? 11.105 -12.842 -8.217 1.00 90.81 88 THR A O 1
ATOM 707 N N . SER A 1 89 ? 9.148 -11.755 -8.372 1.00 89.94 89 SER A N 1
ATOM 708 C CA . SER A 1 89 ? 9.301 -11.408 -9.793 1.00 89.94 89 SER A CA 1
ATOM 709 C C . SER A 1 89 ? 10.461 -10.441 -10.041 1.00 89.94 89 SER A C 1
ATOM 711 O O . SER A 1 89 ? 11.117 -10.516 -11.076 1.00 89.94 89 SER A O 1
ATOM 713 N N . LEU A 1 90 ? 10.751 -9.568 -9.072 1.00 89.12 90 LEU A N 1
ATOM 714 C CA . LEU A 1 90 ? 11.909 -8.672 -9.081 1.00 89.12 90 LEU A CA 1
ATOM 715 C C . LEU A 1 90 ? 13.204 -9.342 -8.589 1.00 89.12 90 LEU A C 1
ATOM 717 O O . LEU A 1 90 ? 14.229 -8.671 -8.504 1.00 89.12 90 LEU A O 1
ATOM 721 N N . GLN A 1 91 ? 13.170 -10.640 -8.262 1.00 90.81 91 GLN A N 1
ATOM 722 C CA . GLN A 1 91 ? 14.301 -11.403 -7.717 1.00 90.81 91 GLN A CA 1
ATOM 723 C C . GLN A 1 91 ? 14.902 -10.787 -6.441 1.00 90.81 91 GLN A C 1
ATOM 725 O O . GLN A 1 91 ? 16.085 -10.952 -6.140 1.00 90.81 91 GLN A O 1
ATOM 730 N N . ILE A 1 92 ? 14.078 -10.087 -5.661 1.00 87.62 92 ILE A N 1
ATOM 731 C CA . ILE A 1 92 ? 14.487 -9.497 -4.390 1.00 87.62 92 ILE A CA 1
ATOM 732 C C . ILE A 1 92 ? 14.508 -10.607 -3.337 1.00 87.62 92 ILE A C 1
ATOM 734 O O . ILE A 1 92 ? 13.516 -11.306 -3.131 1.00 87.62 92 ILE A O 1
ATOM 738 N N . TRP A 1 93 ? 15.640 -10.775 -2.654 1.00 85.12 93 TRP A N 1
ATOM 739 C CA . TRP A 1 93 ? 15.753 -11.722 -1.542 1.00 85.12 93 TRP A CA 1
ATOM 740 C C . TRP A 1 93 ? 14.787 -11.350 -0.417 1.00 85.12 93 TRP A C 1
ATOM 742 O O . TRP A 1 93 ? 14.577 -10.166 -0.159 1.00 85.12 93 TRP A O 1
ATOM 752 N N . SER A 1 94 ? 14.245 -12.338 0.299 1.00 83.25 94 SER A N 1
ATOM 753 C CA . SER A 1 94 ? 13.233 -12.113 1.345 1.00 83.25 94 SER A CA 1
ATOM 754 C C . SER A 1 94 ? 13.640 -11.038 2.358 1.00 83.25 94 SER A C 1
ATOM 756 O O . SER A 1 94 ? 12.883 -10.103 2.593 1.00 83.25 94 SER A O 1
ATOM 758 N N . SER A 1 95 ? 14.873 -11.091 2.867 1.00 83.19 95 SER A N 1
ATOM 759 C CA . SER A 1 95 ? 15.402 -10.112 3.829 1.00 83.19 95 SER A CA 1
ATOM 760 C C . SER A 1 95 ? 15.535 -8.694 3.259 1.00 83.19 95 SER A C 1
ATOM 762 O O . SER A 1 95 ? 15.384 -7.709 3.984 1.00 83.19 95 SER A O 1
ATOM 764 N N . ALA A 1 96 ? 15.808 -8.562 1.959 1.00 82.00 96 ALA A N 1
ATOM 765 C CA . ALA A 1 96 ? 15.817 -7.277 1.269 1.00 82.00 96 ALA A CA 1
ATOM 766 C C . ALA A 1 96 ? 14.387 -6.775 1.014 1.00 82.00 96 ALA A C 1
ATOM 768 O O . ALA A 1 96 ? 14.132 -5.583 1.169 1.00 82.00 96 ALA A O 1
ATOM 769 N N . GLY A 1 97 ? 13.456 -7.681 0.700 1.00 85.50 97 GLY A N 1
ATOM 770 C CA . GLY A 1 97 ? 12.028 -7.397 0.560 1.00 85.50 97 GLY A CA 1
ATOM 771 C C . GLY A 1 97 ? 11.429 -6.866 1.859 1.00 85.50 97 GLY A C 1
ATOM 772 O O . GLY A 1 97 ? 10.829 -5.799 1.857 1.00 85.50 97 GLY A O 1
ATOM 773 N N . GLU A 1 98 ? 11.692 -7.521 2.989 1.00 86.31 98 GLU A N 1
ATOM 774 C CA . GLU A 1 98 ? 11.257 -7.065 4.317 1.00 86.31 98 GLU A CA 1
ATOM 775 C C . GLU A 1 98 ? 11.785 -5.661 4.648 1.00 86.31 98 GLU A C 1
ATOM 777 O O . GLU A 1 98 ? 11.041 -4.789 5.102 1.00 86.31 98 GLU A O 1
ATOM 782 N N . ARG A 1 99 ? 13.073 -5.401 4.379 1.00 87.94 99 ARG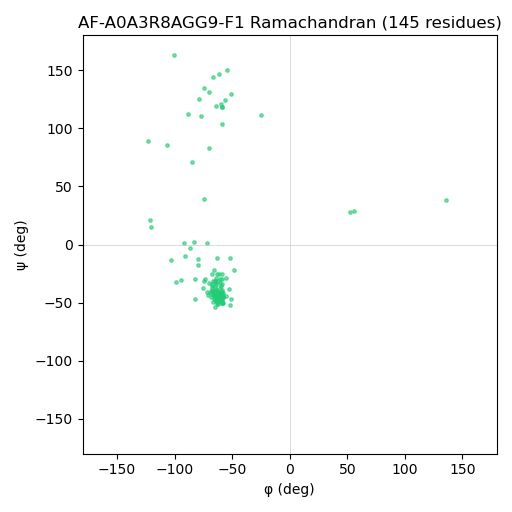 A N 1
ATOM 783 C CA . ARG A 1 99 ? 13.661 -4.064 4.567 1.00 87.94 99 ARG A CA 1
ATOM 784 C C . ARG A 1 99 ? 13.008 -3.029 3.658 1.00 87.94 99 ARG A C 1
ATOM 786 O O . ARG A 1 99 ? 12.740 -1.915 4.106 1.00 87.94 99 ARG A O 1
ATOM 793 N N . LEU A 1 100 ? 12.750 -3.388 2.402 1.00 87.62 100 LEU A N 1
ATOM 794 C CA . LEU A 1 100 ? 12.081 -2.520 1.444 1.00 87.62 100 LEU A CA 1
ATOM 795 C C . LEU A 1 100 ? 10.653 -2.207 1.895 1.00 87.62 100 LE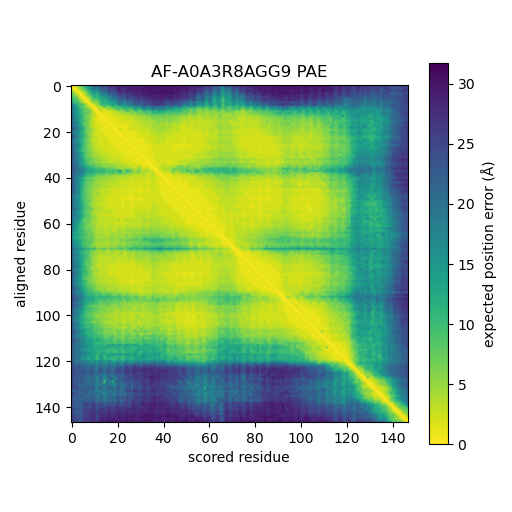U A C 1
ATOM 797 O O . LEU A 1 100 ? 10.272 -1.044 1.890 1.00 87.62 100 LEU A O 1
ATOM 801 N N . GLU A 1 101 ? 9.891 -3.193 2.366 1.00 90.75 101 GLU A N 1
ATOM 802 C CA . GLU A 1 101 ? 8.553 -2.977 2.922 1.00 90.75 101 GLU A CA 1
ATOM 803 C C . GLU A 1 101 ? 8.578 -1.994 4.097 1.00 90.75 101 GLU A C 1
ATOM 805 O O . GLU A 1 101 ? 7.777 -1.058 4.129 1.00 90.75 101 GLU A O 1
ATOM 810 N N . VAL A 1 102 ? 9.532 -2.136 5.025 1.00 87.50 102 VAL A N 1
ATOM 811 C CA . VAL A 1 102 ? 9.708 -1.193 6.144 1.00 87.50 102 VAL A CA 1
ATOM 812 C C . VAL A 1 102 ? 10.028 0.219 5.644 1.00 87.50 102 VAL A C 1
ATOM 814 O O . VAL A 1 102 ? 9.470 1.195 6.154 1.00 87.50 102 VAL A O 1
ATOM 817 N N . LEU A 1 103 ? 10.911 0.356 4.651 1.00 86.94 103 LEU A N 1
ATOM 818 C CA . LEU A 1 103 ? 11.263 1.654 4.069 1.00 86.94 103 LEU A CA 1
ATOM 819 C C . LEU A 1 103 ? 10.076 2.294 3.341 1.00 86.94 103 LEU A C 1
ATOM 821 O O . LEU A 1 103 ? 9.805 3.477 3.548 1.00 86.94 103 LEU A O 1
ATOM 825 N N . LEU A 1 104 ? 9.342 1.518 2.545 1.00 85.81 104 LEU A N 1
ATOM 826 C CA . LEU A 1 104 ? 8.147 1.968 1.833 1.00 85.81 104 LEU A CA 1
ATOM 827 C C . LEU A 1 104 ? 7.043 2.380 2.809 1.00 85.81 104 LEU A C 1
ATOM 829 O O . LEU A 1 104 ? 6.422 3.419 2.613 1.00 85.81 104 LEU A O 1
ATOM 833 N N . LEU A 1 105 ? 6.842 1.634 3.898 1.00 85.69 105 LEU A N 1
ATOM 834 C CA . LEU A 1 105 ? 5.916 2.007 4.969 1.00 85.69 105 LEU A CA 1
ATOM 835 C C . LEU A 1 105 ? 6.284 3.350 5.599 1.00 85.69 105 LEU A C 1
ATOM 837 O O . LEU A 1 105 ? 5.428 4.228 5.711 1.00 85.69 105 LEU A O 1
ATOM 841 N N . ARG A 1 106 ? 7.555 3.540 5.976 1.00 81.31 106 ARG A N 1
ATOM 842 C CA . ARG A 1 106 ? 8.038 4.818 6.527 1.00 81.31 106 ARG A CA 1
ATOM 843 C C . ARG A 1 106 ? 7.814 5.956 5.538 1.00 81.31 106 ARG A C 1
ATOM 845 O O . ARG A 1 106 ? 7.221 6.967 5.902 1.00 81.31 106 ARG A O 1
ATOM 852 N N . HIS A 1 107 ? 8.222 5.760 4.286 1.00 82.81 107 HIS A N 1
ATOM 853 C CA . HIS A 1 107 ? 8.047 6.745 3.226 1.00 82.81 107 HIS A CA 1
ATOM 854 C C . HIS A 1 107 ? 6.571 7.096 3.014 1.00 82.81 107 HIS A C 1
ATOM 856 O O . HIS A 1 107 ? 6.213 8.269 2.990 1.00 82.81 107 HIS A O 1
ATOM 862 N N . GLY A 1 108 ? 5.700 6.095 2.915 1.00 75.50 108 GLY A N 1
ATOM 863 C CA . GLY A 1 108 ? 4.271 6.281 2.714 1.00 75.50 108 GLY A CA 1
ATOM 864 C C . GLY A 1 108 ? 3.584 7.004 3.876 1.00 75.50 108 GLY A C 1
ATOM 865 O O . GLY A 1 108 ? 2.752 7.883 3.651 1.00 75.50 108 GLY A O 1
ATOM 866 N N . LEU A 1 109 ? 3.962 6.706 5.122 1.00 76.00 109 LEU A N 1
ATOM 867 C CA . LEU A 1 109 ? 3.473 7.436 6.295 1.00 76.00 109 LEU A CA 1
ATOM 868 C C . LEU A 1 109 ? 3.928 8.900 6.280 1.00 76.00 109 LEU A C 1
ATOM 870 O O . LEU A 1 109 ? 3.117 9.792 6.532 1.00 76.00 109 LEU A O 1
ATOM 874 N N . THR A 1 110 ? 5.190 9.169 5.943 1.00 75.81 110 THR A N 1
ATOM 875 C CA . THR A 1 110 ? 5.704 10.540 5.818 1.00 75.81 110 THR A CA 1
ATOM 876 C C . THR A 1 110 ? 5.018 11.296 4.681 1.00 75.81 110 THR A C 1
ATOM 878 O O . THR A 1 110 ? 4.539 12.407 4.890 1.00 75.81 110 THR A O 1
ATOM 881 N N . ALA A 1 111 ? 4.895 10.687 3.500 1.00 70.69 111 ALA A N 1
ATOM 882 C CA . ALA A 1 111 ? 4.299 11.307 2.318 1.00 70.69 111 ALA A CA 1
ATOM 883 C C . ALA A 1 111 ? 2.809 11.631 2.502 1.00 70.69 111 ALA A C 1
ATOM 885 O O . ALA A 1 111 ? 2.304 12.585 1.920 1.00 70.69 111 ALA A O 1
ATOM 886 N N . THR A 1 112 ? 2.107 10.859 3.334 1.00 66.62 112 THR A N 1
ATOM 887 C CA . THR A 1 112 ? 0.692 11.095 3.655 1.00 66.62 112 THR A CA 1
ATOM 888 C C . THR A 1 112 ? 0.485 11.965 4.897 1.00 66.62 112 THR A C 1
ATOM 890 O O . THR A 1 112 ? -0.658 12.204 5.274 1.00 66.62 112 THR A O 1
ATOM 893 N N . ALA A 1 113 ? 1.544 12.451 5.558 1.00 67.69 113 ALA A N 1
ATOM 894 C CA . ALA A 1 113 ? 1.414 13.276 6.763 1.00 67.69 113 ALA A CA 1
ATOM 895 C C . ALA A 1 113 ? 0.609 14.579 6.551 1.00 67.69 113 ALA A C 1
ATOM 897 O O . ALA A 1 113 ? -0.256 14.840 7.385 1.00 67.69 113 ALA A O 1
ATOM 898 N N . PRO A 1 114 ? 0.788 15.351 5.457 1.00 65.25 114 PRO A N 1
ATOM 899 C CA . PRO A 1 114 ? 0.015 16.579 5.241 1.00 65.25 114 PRO A CA 1
ATOM 900 C C . PRO A 1 114 ? -1.484 16.317 5.055 1.00 65.25 114 PRO A C 1
ATOM 902 O O . PRO A 1 114 ? -2.308 16.984 5.668 1.00 65.25 114 PRO A O 1
ATOM 905 N N . TRP A 1 115 ? -1.850 15.290 4.282 1.00 58.25 115 TRP A N 1
ATOM 906 C CA . TRP A 1 115 ? -3.254 14.905 4.091 1.00 58.25 115 TRP A CA 1
ATOM 907 C C . TRP A 1 115 ? -3.886 14.361 5.370 1.00 58.25 115 TRP A C 1
ATOM 909 O O . TRP A 1 115 ? -5.059 14.601 5.625 1.00 58.25 115 TRP A O 1
ATOM 919 N N . ARG A 1 116 ? -3.104 13.667 6.207 1.00 63.03 116 ARG A N 1
ATOM 920 C CA . ARG A 1 116 ? -3.557 13.249 7.540 1.00 63.03 116 ARG A CA 1
ATOM 921 C C . ARG A 1 116 ? -3.797 14.437 8.465 1.00 63.03 116 ARG A C 1
ATOM 923 O O . ARG A 1 116 ? -4.774 14.450 9.196 1.00 63.03 116 ARG A O 1
ATOM 930 N N . GLN A 1 117 ? -2.939 15.452 8.420 1.00 57.94 117 GLN A N 1
ATOM 931 C CA . GLN A 1 117 ? -3.157 16.689 9.173 1.00 57.94 117 GLN A CA 1
ATOM 932 C C . GLN A 1 117 ? -4.386 17.452 8.665 1.00 57.94 117 GLN A C 1
ATOM 934 O O . GLN A 1 117 ? -5.164 17.940 9.475 1.00 57.94 117 GLN A O 1
ATOM 939 N N . GLN A 1 118 ? -4.589 17.517 7.349 1.00 56.75 118 GLN A N 1
ATOM 940 C CA . GLN A 1 118 ? -5.740 18.181 6.744 1.00 56.75 118 GLN A CA 1
ATOM 941 C C . GLN A 1 118 ? -7.061 17.483 7.104 1.00 56.75 118 GLN A C 1
ATOM 943 O O . GLN A 1 118 ? -7.935 18.117 7.682 1.00 56.75 118 GLN A O 1
ATOM 948 N N . ALA A 1 119 ? -7.174 16.176 6.870 1.00 55.69 119 ALA A N 1
ATOM 949 C CA . ALA A 1 119 ? -8.371 15.405 7.211 1.00 55.69 119 ALA A CA 1
ATOM 950 C C . ALA A 1 119 ? -8.659 15.384 8.724 1.00 55.69 119 ALA A C 1
ATOM 952 O O . ALA A 1 119 ? -9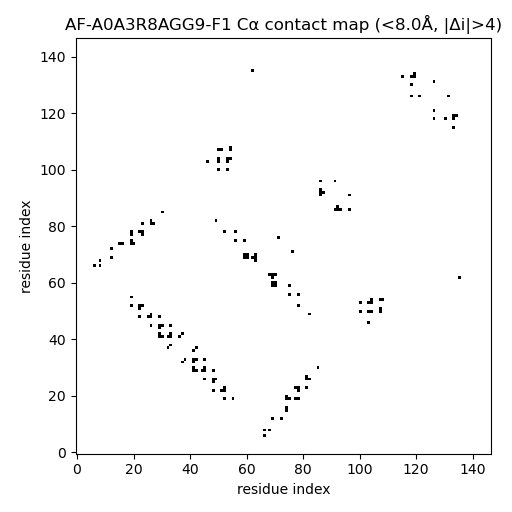.808 15.369 9.150 1.00 55.69 119 ALA A O 1
ATOM 953 N N . ALA A 1 120 ? -7.622 15.439 9.563 1.00 57.41 120 ALA A N 1
ATOM 954 C CA . ALA A 1 120 ? -7.773 15.607 11.005 1.00 57.41 120 ALA A CA 1
ATOM 955 C C . ALA A 1 120 ? -8.373 16.968 11.411 1.00 57.41 120 ALA A C 1
ATOM 957 O O . ALA A 1 120 ? -8.869 17.072 12.537 1.00 57.41 120 ALA A O 1
ATOM 958 N N . ASN A 1 121 ? -8.281 17.982 10.550 1.00 57.16 121 ASN A N 1
ATOM 959 C CA . ASN A 1 121 ? -8.753 19.346 10.788 1.00 57.16 121 ASN A CA 1
ATOM 960 C C . ASN A 1 121 ? -10.076 19.656 10.064 1.00 57.16 121 ASN A C 1
ATOM 962 O O . ASN A 1 121 ? -10.705 20.667 10.371 1.00 57.16 121 ASN A O 1
ATOM 966 N N . GLU A 1 122 ? -10.500 18.811 9.123 1.00 50.97 122 GLU A N 1
ATOM 967 C CA . GLU A 1 122 ? -11.793 18.919 8.448 1.00 50.97 122 GLU A CA 1
ATOM 968 C C . GLU A 1 122 ? -12.929 18.482 9.391 1.00 50.97 122 GLU A C 1
ATOM 970 O O . GLU A 1 122 ? -12.834 17.490 10.118 1.00 50.97 122 GLU A O 1
ATOM 975 N N . SER A 1 123 ? -14.012 19.265 9.424 1.00 46.09 123 SER A N 1
ATOM 976 C CA . SER A 1 123 ? -15.208 18.962 10.215 1.00 46.09 123 SER A CA 1
ATOM 977 C C . SER A 1 123 ? -15.913 17.713 9.680 1.00 46.09 123 SER A C 1
ATOM 979 O O . SER A 1 123 ? -16.006 17.534 8.468 1.00 46.09 123 SER A O 1
ATOM 981 N N . GLU A 1 124 ? -16.487 16.903 10.575 1.00 49.91 124 GLU A N 1
ATOM 982 C CA . GLU A 1 124 ? -17.073 15.569 10.323 1.00 49.91 124 GLU A CA 1
ATOM 983 C C . GLU A 1 124 ? -18.108 15.471 9.172 1.00 49.91 124 GLU A C 1
ATOM 985 O O . GLU A 1 124 ? -18.471 14.365 8.769 1.00 49.91 124 GLU A O 1
ATOM 990 N N . GLY A 1 125 ? -18.584 16.598 8.630 1.00 43.59 125 GLY A N 1
ATOM 991 C CA . GLY A 1 125 ? -19.624 16.676 7.600 1.00 43.59 125 GLY A CA 1
ATOM 992 C C . GLY A 1 125 ? -19.189 16.415 6.150 1.00 43.59 125 GLY A C 1
ATOM 993 O O . GLY A 1 125 ? -20.055 16.111 5.336 1.00 43.59 125 GLY A O 1
ATOM 994 N N . GLU A 1 126 ? -17.897 16.481 5.809 1.00 43.16 126 GLU A N 1
ATOM 995 C CA . GLU A 1 126 ? -17.422 16.378 4.406 1.00 43.16 126 GLU A CA 1
ATOM 996 C C . GLU A 1 126 ? -16.455 15.214 4.142 1.00 43.16 126 GLU A C 1
ATOM 998 O O . GLU A 1 126 ? -15.792 15.141 3.111 1.00 43.16 126 GLU A O 1
ATOM 1003 N N . VAL A 1 127 ? -16.381 14.256 5.059 1.00 46.44 127 VAL A N 1
ATOM 1004 C CA . VAL A 1 127 ? -15.358 13.215 4.997 1.00 46.44 127 VAL A CA 1
ATOM 1005 C C . VAL A 1 127 ? -15.827 12.018 4.159 1.00 46.44 127 VAL A C 1
ATOM 1007 O O . VAL A 1 127 ? -16.722 11.261 4.561 1.00 46.44 127 VAL A O 1
ATOM 1010 N N . GLN A 1 128 ? -15.183 11.814 3.000 1.00 49.06 128 GLN A N 1
ATOM 1011 C CA . GLN A 1 128 ? -15.289 10.575 2.225 1.00 49.06 128 GLN A CA 1
ATOM 1012 C C . GLN A 1 128 ? -14.930 9.383 3.125 1.00 49.06 128 GLN A C 1
ATOM 1014 O O . GLN A 1 128 ? -14.127 9.488 4.048 1.00 49.06 128 GLN A O 1
ATOM 1019 N N . SER A 1 129 ? -15.511 8.209 2.869 1.00 46.69 129 SER A N 1
ATOM 1020 C CA . SER A 1 129 ? -15.2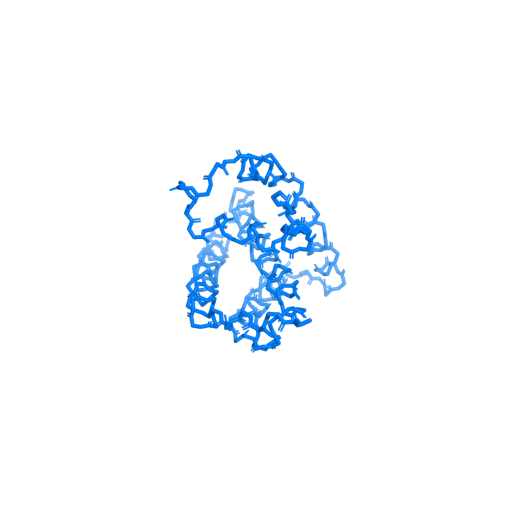99 6.978 3.658 1.00 46.69 129 SER A CA 1
ATOM 1021 C C . SER A 1 129 ? -13.824 6.634 3.938 1.00 46.69 129 SER A C 1
ATOM 1023 O O . SER A 1 129 ? -13.525 5.941 4.910 1.00 46.69 129 SER A O 1
ATOM 1025 N N . TRP A 1 130 ? -12.910 7.155 3.120 1.00 45.22 130 TRP A N 1
ATOM 1026 C CA . TRP A 1 130 ? -11.464 7.076 3.274 1.00 45.22 130 TRP A CA 1
ATOM 1027 C C . TRP A 1 130 ? -10.888 7.849 4.464 1.00 45.22 130 TRP A C 1
ATOM 1029 O O . TRP A 1 130 ? -9.960 7.333 5.091 1.00 45.22 130 TRP A O 1
ATOM 1039 N N . ASP A 1 131 ? -11.426 9.016 4.832 1.00 50.25 131 ASP A N 1
ATOM 1040 C CA . ASP A 1 131 ? -10.914 9.781 5.982 1.00 50.25 131 ASP A CA 1
ATOM 1041 C C . ASP A 1 131 ? -11.616 9.418 7.296 1.00 50.25 131 ASP A C 1
ATOM 1043 O O . ASP A 1 131 ? -11.090 9.681 8.378 1.00 50.25 131 ASP A O 1
ATOM 1047 N N . ARG A 1 132 ? -12.710 8.641 7.236 1.00 48.09 132 ARG A N 1
ATOM 1048 C CA . ARG A 1 132 ? -13.284 7.981 8.427 1.00 48.09 132 ARG A CA 1
ATOM 1049 C C . ARG A 1 132 ? -12.312 6.999 9.085 1.00 48.09 132 ARG A C 1
ATOM 1051 O O . ARG A 1 132 ? -12.395 6.788 10.292 1.00 48.09 132 ARG A O 1
ATOM 1058 N N . LEU A 1 133 ? -11.349 6.454 8.334 1.00 48.38 133 LEU A N 1
ATOM 1059 C CA . LEU A 1 133 ? -10.251 5.661 8.899 1.00 48.38 133 LEU A CA 1
ATOM 1060 C C . LEU A 1 133 ? -9.351 6.478 9.848 1.00 48.38 133 LEU A C 1
ATOM 1062 O O . LEU A 1 133 ? -8.762 5.890 10.749 1.00 48.38 133 LEU A O 1
ATOM 1066 N N . GLN A 1 134 ? -9.273 7.807 9.703 1.00 47.81 134 GLN A N 1
ATOM 1067 C CA . GLN A 1 134 ? -8.488 8.670 10.600 1.00 47.81 134 GLN A CA 1
ATOM 1068 C C . GLN A 1 134 ? -9.231 9.034 11.891 1.00 47.81 134 GLN A C 1
ATOM 1070 O O . GLN A 1 134 ? -8.602 9.202 12.934 1.00 47.81 134 GLN A O 1
ATOM 1075 N N . LEU A 1 135 ? -10.566 9.113 11.858 1.00 43.47 135 LEU A N 1
ATOM 1076 C CA . LEU A 1 135 ? -11.374 9.334 13.065 1.00 43.47 135 LEU A CA 1
ATOM 1077 C C . LEU A 1 135 ? -11.255 8.161 14.048 1.00 43.47 135 LEU A C 1
ATOM 1079 O O . LEU A 1 135 ? -11.253 8.373 15.257 1.00 43.47 135 LEU A O 1
ATOM 1083 N N . VAL A 1 136 ? -11.060 6.938 13.542 1.00 43.41 136 VAL A N 1
ATOM 1084 C CA . VAL A 1 136 ? -10.775 5.768 14.387 1.00 43.41 136 VAL A CA 1
ATOM 1085 C C . VAL A 1 136 ? -9.338 5.779 14.926 1.00 43.41 136 VAL A C 1
ATOM 1087 O O . VAL A 1 136 ? -9.121 5.365 16.060 1.00 43.41 136 VAL A O 1
ATOM 1090 N N . GLU A 1 137 ? -8.363 6.328 14.189 1.00 39.44 137 GLU A N 1
ATOM 1091 C CA . GLU A 1 137 ? -6.994 6.561 14.697 1.00 39.44 137 GLU A CA 1
ATOM 1092 C C . GLU A 1 137 ? -6.949 7.637 15.808 1.00 39.44 137 GLU A C 1
ATOM 1094 O O . GLU A 1 137 ? -6.072 7.588 16.667 1.00 39.44 137 GLU A O 1
ATOM 1099 N N . LYS A 1 138 ? -7.917 8.568 15.851 1.00 43.12 138 LYS A N 1
ATOM 1100 C CA . LYS A 1 138 ? -8.149 9.493 16.984 1.00 43.12 138 LYS A CA 1
ATOM 1101 C C . LYS A 1 138 ? -9.054 8.912 18.087 1.00 43.12 138 LYS A C 1
ATOM 1103 O O . LYS A 1 138 ? -9.281 9.567 19.103 1.00 43.12 138 LYS A O 1
ATOM 1108 N N . GLY A 1 139 ? -9.571 7.697 17.897 1.00 36.47 139 GLY A N 1
ATOM 1109 C CA . GLY A 1 139 ? -10.571 7.039 18.744 1.00 36.47 139 GLY A CA 1
ATOM 1110 C C . GLY A 1 139 ? -10.084 6.563 20.116 1.00 36.47 139 GLY A C 1
ATOM 1111 O O . GLY A 1 139 ? -10.885 6.038 20.884 1.00 36.47 139 GLY A O 1
ATOM 1112 N N . GLU A 1 140 ? -8.821 6.791 20.472 1.00 42.16 140 GLU A N 1
ATOM 1113 C CA . GLU A 1 140 ? -8.370 6.816 21.865 1.00 42.16 140 GLU A CA 1
ATOM 1114 C C . GLU A 1 140 ? -8.095 8.274 22.261 1.00 42.16 140 GLU A C 1
ATOM 1116 O O . GLU A 1 140 ? -6.972 8.748 22.133 1.00 42.16 140 GLU A O 1
ATOM 1121 N N . HIS A 1 141 ? -9.161 8.971 22.690 1.00 38.50 141 HIS A N 1
ATOM 1122 C CA . HIS A 1 141 ? -9.217 10.241 23.452 1.00 38.50 141 HIS A CA 1
ATOM 1123 C C . HIS A 1 141 ? -10.240 11.281 22.952 1.00 38.50 141 HIS A C 1
ATOM 1125 O O . HIS A 1 141 ? -10.038 12.482 23.117 1.00 38.50 141 HIS A O 1
ATOM 1131 N N . VAL A 1 142 ? -11.432 10.864 22.514 1.00 39.91 142 VAL A N 1
ATOM 1132 C CA . VAL A 1 142 ? -12.625 11.671 22.842 1.00 39.91 142 VAL A CA 1
ATOM 1133 C C . VAL A 1 142 ? -13.093 11.230 24.225 1.00 39.91 142 VAL A C 1
ATOM 1135 O O . VAL A 1 142 ? -14.085 10.525 24.391 1.00 39.91 142 VAL A O 1
ATOM 1138 N N . ALA A 1 143 ? -12.307 11.599 25.242 1.00 37.31 143 ALA A N 1
ATOM 1139 C CA . ALA A 1 143 ? -12.832 11.667 26.592 1.00 37.31 143 ALA A CA 1
ATOM 1140 C C . ALA A 1 143 ? -13.994 12.662 26.541 1.00 37.31 143 ALA A C 1
ATOM 1142 O O . ALA A 1 143 ? -13.822 13.820 26.160 1.00 37.31 143 ALA A O 1
ATOM 1143 N N . THR A 1 144 ? -15.179 12.151 26.854 1.00 41.53 144 THR A N 1
ATOM 1144 C CA . THR A 1 144 ? -16.391 12.892 27.191 1.00 41.53 144 THR A CA 1
ATOM 1145 C C . THR A 1 144 ? -16.062 14.274 27.752 1.00 41.53 144 THR A C 1
ATOM 1147 O O . THR A 1 144 ? -15.539 14.372 28.862 1.00 41.53 144 THR A O 1
ATOM 1150 N N . ARG A 1 145 ? -16.379 15.341 27.008 1.00 33.38 145 ARG A N 1
ATOM 1151 C CA . ARG A 1 145 ? -16.557 16.659 27.624 1.00 33.38 145 ARG A CA 1
ATOM 1152 C C . ARG A 1 145 ? -17.759 16.539 28.565 1.00 33.38 145 ARG A C 1
ATOM 1154 O O . ARG A 1 145 ? -18.841 16.224 28.065 1.00 33.38 145 ARG A O 1
ATOM 1161 N N . PRO A 1 146 ? -17.613 16.753 29.882 1.00 39.75 146 PRO A N 1
ATOM 1162 C CA . PRO A 1 146 ? -18.770 17.073 30.688 1.00 39.75 146 PRO A CA 1
ATOM 1163 C C . PRO A 1 146 ? -19.218 18.485 30.300 1.00 39.75 146 PRO A C 1
ATOM 1165 O O . PRO A 1 146 ? -18.395 19.391 30.149 1.00 39.75 146 PRO A O 1
ATOM 1168 N N . SER A 1 147 ? -20.518 18.603 30.056 1.00 45.06 147 SER A N 1
ATOM 1169 C CA . SER A 1 147 ? -21.285 19.850 30.005 1.00 45.06 147 SER A CA 1
ATOM 1170 C C . SER A 1 147 ? -21.124 20.683 31.269 1.00 45.06 147 SER A C 1
ATOM 1172 O O . SER A 1 147 ? -21.064 20.055 32.351 1.00 45.06 147 SER A O 1
#

Radius of gyration: 17.44 Å; Cα contacts (8 Å, |Δi|>4): 86; chains: 1; bounding box: 38×33×53 Å

Mean predicted aligned error: 10.87 Å

Secondary structure (DSSP, 8-state):
----PPP-HHHHHHHHHHHHHHHHHHHHHHHHHHHHH--HHHHHHHHHHHHHHHHHHHHHHHHTTT-GGGGG-HHHHHHHHHHHHHHHHTT--HHHHHHHHHHHHHHHHHHTHHHHHHHHHS-TTS--TTTHHHHHHT-S-------

Nearest PDB structures (foldseek):
  8e12-assembly1_B  TM=5.266E-01  e=2.028E-01  synthetic construct
  8e0o-assembly1_A  TM=4.226E-01  e=6.792E-01  synthetic construct
  8e0m-assembly2_F  TM=4.408E-01  e=9.309E-01  synthetic construct
  1orj-assembly2_B  TM=5.136E-01  e=2.158E+00  Aquifex aeolicus VF5
  8e0o-assembly1_C  TM=3.735E-01  e=8.380E-01  synthetic construct